Protein AF-X1RGK1-F1 (afdb_monomer_lite)

pLDDT: mean 85.8, std 3.35, range [68.06, 89.31]

InterPro domains:
  IPR032866 Prokaryotic Ubiquitin [PF14454] (1-49)

Structure (mmCIF, N/CA/C/O backbone):
data_AF-X1RGK1-F1
#
_entry.id   AF-X1RGK1-F1
#
loop_
_atom_site.group_PDB
_atom_site.id
_atom_site.type_symbol
_atom_site.label_atom_id
_atom_site.label_alt_id
_atom_site.label_comp_id
_atom_site.label_asym_id
_atom_site.label_entity_id
_atom_site.label_seq_id
_atom_site.pdbx_PDB_ins_code
_atom_site.Cartn_x
_atom_site.Cartn_y
_atom_site.Cartn_z
_atom_site.occupancy
_atom_site.B_iso_or_equiv
_atom_site.auth_seq_id
_atom_site.auth_comp_id
_atom_site.auth_asym_id
_atom_site.auth_atom_id
_atom_site.pdbx_PDB_model_num
ATOM 1 N N . MET A 1 1 ? -3.599 -18.704 -5.500 1.00 68.06 1 MET A N 1
ATOM 2 C CA . MET A 1 1 ? -2.684 -17.584 -5.222 1.00 68.06 1 MET A CA 1
ATOM 3 C C . MET A 1 1 ? -3.106 -16.366 -6.018 1.00 68.06 1 MET A C 1
ATOM 5 O O . MET A 1 1 ? -2.568 -16.098 -7.088 1.00 68.06 1 MET A O 1
ATOM 9 N N . ALA A 1 2 ? -4.106 -15.660 -5.508 1.00 78.44 2 ALA A N 1
ATOM 10 C CA . ALA A 1 2 ? -4.486 -14.328 -5.946 1.00 78.44 2 ALA A CA 1
ATOM 11 C C . ALA A 1 2 ? -3.895 -13.291 -4.979 1.00 78.44 2 ALA A C 1
ATOM 13 O O . ALA A 1 2 ? -3.776 -13.548 -3.778 1.00 78.44 2 ALA A O 1
ATOM 14 N N . ARG A 1 3 ? -3.508 -12.122 -5.502 1.00 87.12 3 ARG A N 1
ATOM 15 C CA . ARG A 1 3 ? -3.158 -10.966 -4.671 1.00 87.12 3 ARG A CA 1
ATOM 16 C C . ARG A 1 3 ? -4.371 -10.060 -4.581 1.00 87.12 3 ARG A C 1
ATOM 18 O O . ARG A 1 3 ? -4.931 -9.670 -5.603 1.00 87.12 3 ARG A O 1
ATOM 25 N N . ILE A 1 4 ? -4.783 -9.760 -3.362 1.00 87.56 4 ILE A N 1
ATOM 26 C CA . ILE A 1 4 ? -5.965 -8.955 -3.080 1.00 87.56 4 ILE A CA 1
ATOM 27 C C . ILE A 1 4 ? -5.473 -7.641 -2.496 1.00 87.56 4 ILE A C 1
ATOM 29 O O . ILE A 1 4 ? -4.772 -7.649 -1.493 1.00 87.56 4 ILE A O 1
ATOM 33 N N . PHE A 1 5 ? -5.830 -6.527 -3.122 1.00 88.81 5 PHE A N 1
ATOM 34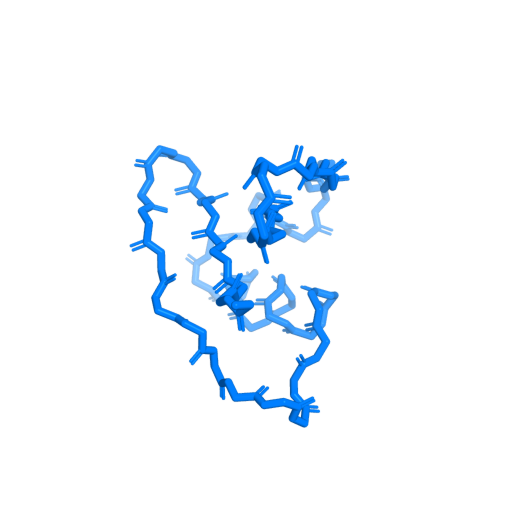 C CA . PHE A 1 5 ? -5.470 -5.199 -2.634 1.00 88.81 5 PHE A CA 1
ATOM 35 C C . PHE A 1 5 ? -6.695 -4.569 -1.984 1.00 88.81 5 PHE A C 1
ATOM 37 O O . PHE A 1 5 ? -7.743 -4.492 -2.625 1.00 88.81 5 PHE A O 1
ATOM 44 N N . ILE A 1 6 ? -6.598 -4.138 -0.729 1.00 88.12 6 ILE A N 1
ATOM 45 C CA . ILE A 1 6 ? -7.700 -3.499 -0.007 1.00 88.12 6 ILE A CA 1
ATOM 46 C C . ILE A 1 6 ? -7.292 -2.083 0.375 1.00 88.12 6 ILE A C 1
ATOM 48 O O . ILE A 1 6 ? -6.367 -1.857 1.145 1.00 88.12 6 ILE A O 1
ATOM 52 N N . VAL A 1 7 ? -8.029 -1.109 -0.142 1.00 86.44 7 VAL A N 1
ATOM 53 C CA . VAL A 1 7 ? -7.797 0.312 0.102 1.00 86.44 7 VAL A CA 1
ATOM 54 C C . VAL A 1 7 ? -9.080 0.903 0.662 1.00 86.44 7 VAL A C 1
ATOM 56 O O . VAL A 1 7 ? -10.106 0.893 -0.012 1.00 86.44 7 VAL A O 1
ATOM 59 N N . ASP A 1 8 ? -9.031 1.383 1.906 1.00 83.62 8 ASP A N 1
ATOM 60 C CA . ASP A 1 8 ? -10.180 1.979 2.609 1.00 83.62 8 ASP A CA 1
ATOM 61 C C . ASP A 1 8 ? -11.450 1.097 2.561 1.00 83.62 8 ASP A C 1
ATOM 63 O O . ASP A 1 8 ? -12.557 1.531 2.251 1.00 83.62 8 ASP A O 1
ATOM 67 N N . GLY A 1 9 ? -11.272 -0.214 2.768 1.00 83.94 9 GLY A N 1
ATOM 68 C CA . GLY A 1 9 ? -12.353 -1.207 2.695 1.00 83.94 9 GLY A CA 1
ATOM 69 C C . GLY A 1 9 ? -12.817 -1.566 1.276 1.00 83.94 9 GLY A C 1
ATOM 70 O O . GLY A 1 9 ? -13.639 -2.469 1.115 1.00 83.94 9 GLY A O 1
ATOM 71 N N . THR A 1 10 ? -12.273 -0.921 0.243 1.00 87.31 10 THR A N 1
ATOM 72 C CA . THR A 1 10 ? -12.534 -1.248 -1.161 1.00 87.31 10 THR A CA 1
ATOM 73 C C . THR A 1 10 ? -11.518 -2.265 -1.656 1.00 87.31 10 THR A C 1
ATOM 75 O O . THR A 1 10 ? -10.312 -2.055 -1.568 1.00 87.31 10 THR A O 1
ATOM 78 N N . THR A 1 11 ? -12.006 -3.376 -2.200 1.00 88.62 11 THR A N 1
ATOM 79 C CA . THR A 1 11 ? -11.167 -4.402 -2.824 1.00 88.62 11 THR A CA 1
ATOM 80 C C . THR A 1 11 ? -10.865 -4.033 -4.269 1.00 88.62 11 THR A C 1
ATOM 82 O O . THR A 1 11 ? -11.765 -3.722 -5.049 1.00 88.62 11 THR A O 1
ATOM 85 N N . TYR A 1 12 ? -9.594 -4.118 -4.635 1.00 87.19 12 TYR A N 1
ATOM 86 C CA . TYR A 1 12 ? -9.100 -3.876 -5.977 1.00 87.19 12 TYR A CA 1
ATOM 87 C C . TYR A 1 12 ? -8.605 -5.182 -6.602 1.00 87.19 12 TYR A C 1
ATOM 89 O O . TYR A 1 12 ? -8.011 -6.019 -5.912 1.00 87.19 12 TYR A O 1
ATOM 97 N N . PRO A 1 13 ? -8.855 -5.374 -7.909 1.00 83.75 13 PRO A N 1
ATOM 98 C CA . PRO A 1 13 ? -8.341 -6.525 -8.630 1.00 83.75 13 PRO A CA 1
ATOM 99 C C . PRO A 1 13 ? -6.814 -6.468 -8.706 1.00 83.75 13 PRO A C 1
ATOM 101 O O . PRO A 1 13 ? -6.231 -5.384 -8.736 1.00 83.75 13 PR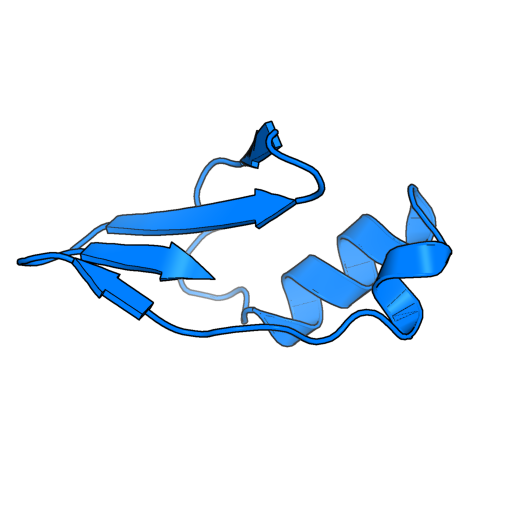O A O 1
ATOM 104 N N . ASP A 1 14 ? -6.181 -7.641 -8.783 1.00 84.56 14 ASP A N 1
ATOM 105 C CA . ASP A 1 14 ? -4.736 -7.740 -8.970 1.00 84.56 14 ASP A CA 1
ATOM 106 C C . ASP A 1 14 ? -4.324 -6.978 -10.254 1.00 84.56 14 ASP A C 1
ATOM 108 O O . ASP A 1 14 ? -4.766 -7.352 -11.347 1.00 84.56 14 ASP A O 1
ATOM 112 N N . PRO A 1 15 ? -3.487 -5.926 -10.159 1.00 83.88 15 PRO A N 1
ATOM 113 C CA . PRO A 1 15 ? -2.992 -5.169 -11.311 1.00 83.88 15 PRO A CA 1
ATOM 114 C C . PRO A 1 15 ? -2.064 -5.981 -12.234 1.00 83.88 15 PRO A C 1
ATOM 116 O O . PRO A 1 15 ? -1.666 -5.489 -13.290 1.00 83.88 15 PRO A O 1
ATOM 119 N N . GLY A 1 16 ? -1.732 -7.220 -11.868 1.00 84.25 16 GLY A N 1
ATOM 120 C CA . GLY A 1 16 ? -0.904 -8.134 -12.644 1.00 84.25 16 GLY A CA 1
ATOM 121 C C . GLY A 1 16 ? 0.486 -8.310 -12.032 1.00 84.25 16 GLY A C 1
ATOM 122 O O . GLY A 1 16 ? 0.969 -7.430 -11.315 1.00 84.25 16 GLY A O 1
ATOM 123 N N . PRO A 1 17 ? 1.151 -9.450 -12.293 1.00 84.50 17 PRO A N 1
ATOM 124 C CA . PRO A 1 17 ? 2.359 -9.890 -11.583 1.00 84.50 17 PRO A CA 1
ATOM 125 C C . PRO A 1 17 ? 3.545 -8.922 -11.689 1.00 84.50 17 PRO A C 1
ATOM 127 O O . PRO A 1 17 ? 4.410 -8.931 -10.817 1.00 84.50 17 PRO A O 1
ATOM 130 N N . ASP A 1 18 ? 3.561 -8.067 -12.711 1.00 87.00 18 ASP A N 1
ATOM 131 C CA . ASP A 1 18 ? 4.606 -7.063 -12.933 1.00 87.00 18 ASP A CA 1
ATOM 132 C C . ASP A 1 18 ? 4.484 -5.845 -12.002 1.00 87.00 18 ASP A C 1
ATOM 134 O O . ASP A 1 18 ? 5.431 -5.072 -11.858 1.00 87.00 18 ASP A O 1
ATOM 138 N N . VAL A 1 19 ? 3.328 -5.674 -11.352 1.00 87.38 19 VAL A N 1
ATOM 139 C CA . VAL A 1 19 ? 3.054 -4.561 -10.444 1.00 87.38 19 VAL A CA 1
ATOM 140 C C . VAL A 1 19 ? 3.286 -5.004 -9.005 1.00 87.38 19 VAL A C 1
ATOM 142 O O . VAL A 1 19 ? 2.712 -5.989 -8.521 1.00 87.38 19 VAL A O 1
ATOM 145 N N . THR A 1 20 ? 4.144 -4.264 -8.306 1.00 88.62 20 THR A N 1
ATOM 146 C CA . THR A 1 20 ? 4.396 -4.470 -6.877 1.00 88.62 20 THR A CA 1
ATOM 147 C C . THR A 1 20 ? 3.358 -3.729 -6.028 1.00 88.62 20 THR A C 1
ATOM 149 O O . THR A 1 20 ? 2.793 -2.732 -6.483 1.00 88.62 20 THR A O 1
ATOM 152 N N . PRO A 1 21 ? 3.127 -4.153 -4.774 1.00 85.75 21 PRO A N 1
ATOM 153 C CA . PRO A 1 21 ? 2.221 -3.451 -3.867 1.00 85.75 21 PRO A CA 1
ATOM 154 C C . PRO A 1 21 ? 2.560 -1.968 -3.678 1.00 85.75 21 PRO A C 1
ATOM 156 O O . PRO A 1 21 ? 1.671 -1.122 -3.695 1.00 85.75 21 PRO A O 1
ATOM 159 N N . ASP A 1 22 ? 3.849 -1.626 -3.618 1.00 87.12 22 ASP A N 1
ATOM 160 C CA . ASP A 1 22 ? 4.289 -0.231 -3.537 1.00 87.12 22 ASP A CA 1
ATOM 161 C C . ASP A 1 22 ? 3.962 0.565 -4.806 1.00 87.12 22 ASP A C 1
ATOM 163 O O . ASP A 1 22 ? 3.550 1.721 -4.720 1.00 87.12 22 ASP A O 1
ATOM 167 N N . GLN A 1 23 ? 4.110 -0.035 -5.992 1.00 88.88 23 GLN A N 1
ATOM 168 C CA . GLN A 1 23 ? 3.718 0.618 -7.244 1.00 88.88 23 GLN A CA 1
ATOM 169 C C . GLN A 1 23 ? 2.206 0.826 -7.301 1.00 88.88 23 GLN A C 1
ATOM 171 O O . GLN A 1 23 ? 1.761 1.920 -7.643 1.00 88.88 23 GLN A O 1
ATOM 176 N N . PHE A 1 24 ? 1.425 -0.182 -6.908 1.00 88.00 24 PHE A N 1
ATOM 177 C CA . PHE A 1 24 ? -0.026 -0.066 -6.800 1.00 88.00 24 PHE A CA 1
ATOM 178 C C . PHE A 1 24 ? -0.420 1.071 -5.846 1.00 88.00 24 PHE A C 1
ATOM 180 O O . PHE A 1 24 ? -1.228 1.928 -6.198 1.00 88.00 24 PHE A O 1
ATOM 187 N N . LYS A 1 25 ? 0.230 1.156 -4.682 1.00 87.25 25 LYS A N 1
ATOM 188 C CA . LYS A 1 25 ? 0.041 2.236 -3.711 1.00 87.25 25 LYS A CA 1
ATOM 189 C C . LYS A 1 25 ? 0.378 3.613 -4.286 1.00 87.25 25 LYS A C 1
ATOM 191 O O . LYS A 1 25 ? -0.389 4.544 -4.080 1.00 87.25 25 LYS A O 1
ATOM 196 N N . GLN A 1 26 ? 1.470 3.759 -5.041 1.00 88.00 26 GLN A N 1
ATOM 197 C CA . GLN A 1 26 ? 1.812 5.022 -5.715 1.00 88.00 26 GLN A CA 1
ATOM 198 C C . GLN A 1 26 ? 0.808 5.390 -6.818 1.00 88.00 26 GLN A C 1
ATOM 200 O O . GLN A 1 26 ? 0.459 6.559 -6.969 1.00 88.00 26 GLN A O 1
ATOM 205 N N . MET A 1 27 ? 0.300 4.406 -7.566 1.00 88.00 27 MET A N 1
ATOM 206 C CA . MET A 1 27 ? -0.762 4.626 -8.554 1.00 88.00 27 MET A CA 1
ATOM 207 C C . MET A 1 27 ? -2.050 5.103 -7.879 1.00 88.00 27 MET A C 1
ATOM 209 O O . MET A 1 27 ? -2.667 6.062 -8.341 1.00 88.00 27 MET A O 1
ATOM 213 N N . MET A 1 28 ? -2.432 4.470 -6.768 1.00 87.19 28 MET A N 1
ATOM 214 C CA . MET A 1 28 ? -3.598 4.868 -5.983 1.00 87.19 28 MET A CA 1
ATOM 215 C C . MET A 1 28 ? -3.383 6.205 -5.274 1.00 87.19 28 MET A C 1
ATOM 217 O O . MET A 1 28 ? -4.328 6.977 -5.192 1.00 87.19 28 MET A O 1
ATOM 221 N N . ALA A 1 29 ? -2.157 6.549 -4.873 1.00 88.44 29 ALA A N 1
ATOM 222 C CA . ALA A 1 29 ? -1.820 7.851 -4.299 1.00 88.44 29 ALA A CA 1
ATOM 223 C C . ALA A 1 29 ? -2.086 9.032 -5.252 1.00 88.44 29 ALA A C 1
ATOM 225 O O . ALA A 1 29 ? -2.322 10.149 -4.797 1.00 88.44 29 ALA A O 1
ATOM 226 N N . GLY A 1 30 ? -2.098 8.793 -6.569 1.00 86.06 30 GLY A N 1
ATOM 227 C CA . GLY A 1 30 ? -2.528 9.789 -7.554 1.00 86.06 30 GLY A CA 1
ATOM 228 C C . GLY A 1 30 ? -4.025 10.124 -7.485 1.00 86.06 30 GLY A C 1
ATOM 229 O O . GLY A 1 30 ? -4.421 11.214 -7.893 1.00 86.06 30 GLY A O 1
ATOM 230 N N . PHE A 1 31 ? -4.846 9.210 -6.959 1.00 84.69 31 PHE A N 1
ATOM 231 C CA . PHE A 1 31 ? -6.291 9.384 -6.769 1.00 84.69 31 PHE A CA 1
ATOM 232 C C . PHE A 1 31 ? -6.662 9.678 -5.309 1.00 84.69 31 PHE A C 1
ATOM 234 O O . PHE A 1 31 ? -7.564 10.473 -5.059 1.00 84.69 31 PHE A O 1
ATOM 241 N N . LEU A 1 32 ? -5.956 9.052 -4.368 1.00 85.44 32 LEU A N 1
ATOM 242 C CA . LEU A 1 32 ? -6.157 9.094 -2.922 1.00 85.44 32 LEU A CA 1
ATOM 243 C C . LEU A 1 32 ? -4.822 9.467 -2.251 1.00 85.44 32 LEU A C 1
ATOM 245 O O . LEU A 1 32 ? -4.047 8.579 -1.879 1.00 85.44 32 LEU A O 1
ATOM 249 N N . PRO A 1 33 ? -4.499 10.768 -2.134 1.00 85.75 33 PRO A N 1
ATOM 250 C CA . PRO A 1 33 ? -3.209 11.255 -1.636 1.00 85.75 33 PRO A CA 1
ATOM 251 C C . PRO A 1 33 ? -2.805 10.694 -0.267 1.00 85.75 33 PRO A C 1
ATOM 253 O O . PRO A 1 33 ? -1.619 10.523 0.009 1.00 85.75 33 PRO A O 1
ATOM 256 N N . GLU A 1 34 ? -3.779 10.373 0.580 1.00 84.62 34 GLU A N 1
ATOM 257 C CA . GLU A 1 34 ? -3.610 9.739 1.886 1.00 84.62 34 GLU A CA 1
ATOM 258 C C . GLU A 1 34 ? -2.851 8.406 1.816 1.00 84.62 34 GLU A C 1
ATOM 260 O O . GLU A 1 34 ? -2.111 8.057 2.741 1.00 84.62 34 GLU A O 1
ATOM 265 N N . LEU A 1 35 ? -2.944 7.695 0.689 1.00 84.25 35 LEU A N 1
ATOM 266 C CA . LEU A 1 35 ? -2.243 6.433 0.481 1.00 84.25 35 LEU A CA 1
ATOM 267 C C . LEU A 1 35 ? -0.753 6.608 0.247 1.00 84.25 35 LEU A C 1
ATOM 269 O O . LEU A 1 35 ? -0.007 5.665 0.490 1.00 84.25 35 LEU A O 1
ATOM 273 N N . ALA A 1 36 ? -0.285 7.795 -0.151 1.00 83.75 36 ALA A N 1
ATOM 274 C CA . ALA A 1 36 ? 1.146 8.059 -0.289 1.00 83.75 36 ALA A CA 1
ATOM 275 C C . ALA A 1 36 ? 1.897 7.787 1.026 1.00 83.75 36 ALA A C 1
ATOM 277 O O . ALA A 1 36 ? 3.028 7.301 1.013 1.00 83.75 36 ALA A O 1
ATOM 278 N N . THR A 1 37 ? 1.241 8.067 2.154 1.00 84.81 37 THR A N 1
ATOM 279 C CA . THR A 1 37 ? 1.782 7.904 3.509 1.00 84.81 37 THR A CA 1
ATOM 280 C C . THR A 1 37 ? 1.117 6.792 4.313 1.00 84.81 37 THR A C 1
ATOM 282 O O . THR A 1 37 ? 1.556 6.532 5.428 1.00 84.81 37 THR A O 1
ATOM 285 N N . ALA A 1 38 ? 0.070 6.148 3.790 1.00 83.00 38 ALA A N 1
ATOM 286 C CA . ALA A 1 38 ? -0.636 5.088 4.507 1.00 83.00 38 ALA A CA 1
ATOM 287 C C . ALA A 1 38 ? 0.293 3.913 4.832 1.00 83.00 38 ALA A C 1
ATOM 289 O O . ALA A 1 38 ? 1.215 3.614 4.075 1.00 83.00 38 ALA A O 1
ATOM 290 N N . GLU A 1 39 ? 0.060 3.218 5.938 1.00 82.00 39 GLU A N 1
ATOM 291 C CA . GLU A 1 39 ? 0.766 1.967 6.212 1.00 82.00 39 GLU A CA 1
ATOM 292 C C . GLU A 1 39 ? 0.172 0.847 5.356 1.00 82.00 39 GLU A C 1
ATOM 294 O O . GLU A 1 39 ? -1.040 0.763 5.181 1.00 82.00 39 GLU A O 1
ATOM 299 N N . MET A 1 40 ? 1.039 0.014 4.783 1.00 84.19 40 MET A N 1
ATOM 300 C CA . MET A 1 40 ? 0.626 -1.158 4.016 1.00 84.19 40 MET A CA 1
ATOM 301 C C . MET A 1 40 ? 0.856 -2.391 4.878 1.00 84.19 40 MET A C 1
ATOM 303 O O . MET A 1 40 ? 1.961 -2.597 5.385 1.00 84.19 40 MET A O 1
ATOM 307 N N . THR A 1 41 ? -0.178 -3.204 5.036 1.00 87.19 41 THR A N 1
ATOM 308 C CA . THR A 1 41 ? -0.12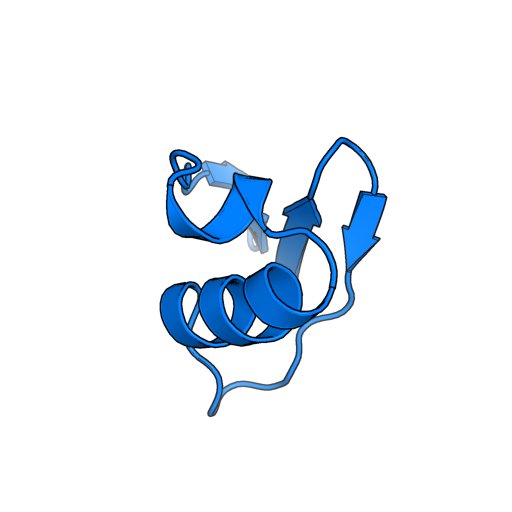9 -4.430 5.829 1.00 87.19 41 THR A CA 1
ATOM 309 C C . THR A 1 41 ? -0.242 -5.622 4.907 1.00 87.19 41 THR A C 1
ATOM 311 O O . THR A 1 41 ? -1.212 -5.745 4.173 1.00 87.19 41 THR A O 1
ATOM 314 N N . GLN A 1 42 ? 0.741 -6.515 4.964 1.00 89.12 42 GLN A N 1
ATOM 315 C CA . GLN A 1 42 ? 0.683 -7.772 4.235 1.00 89.12 42 GLN A CA 1
ATOM 316 C C . GLN A 1 42 ? 0.131 -8.869 5.146 1.00 89.12 42 GLN A C 1
ATOM 318 O O . GLN A 1 42 ? 0.737 -9.194 6.169 1.00 89.12 42 GLN A O 1
ATOM 323 N N . GLU A 1 43 ? -0.975 -9.482 4.740 1.00 89.31 43 GLU A N 1
ATOM 324 C CA . GLU A 1 43 ? -1.561 -10.641 5.408 1.00 89.31 43 GLU A CA 1
ATOM 325 C C . GLU A 1 43 ? -1.621 -11.832 4.447 1.00 89.31 43 GLU A C 1
ATOM 327 O O . GLU A 1 43 ? -1.797 -11.682 3.240 1.00 89.31 43 GLU A O 1
ATOM 332 N N . THR A 1 44 ? -1.430 -13.043 4.970 1.00 88.81 44 THR A N 1
ATOM 333 C CA . THR A 1 44 ? -1.582 -14.278 4.189 1.00 88.81 44 THR A CA 1
ATOM 334 C C . THR A 1 44 ? -2.848 -14.981 4.648 1.00 88.81 44 THR A C 1
ATOM 336 O O . THR A 1 44 ? -2.947 -15.376 5.809 1.00 88.81 44 THR A O 1
ATOM 339 N N . GLN A 1 45 ? -3.809 -15.151 3.744 1.00 83.75 45 GLN A N 1
ATOM 340 C CA . GLN A 1 45 ? -5.075 -15.816 4.023 1.00 83.75 45 GLN A CA 1
ATOM 341 C C . GLN A 1 45 ? -5.186 -17.074 3.158 1.00 83.75 45 GLN A C 1
ATOM 343 O O . GLN A 1 45 ? -5.563 -17.030 1.990 1.00 83.75 45 GLN A O 1
ATOM 348 N N . GLY A 1 46 ? -4.838 -18.223 3.742 1.00 87.00 46 GLY A N 1
ATOM 349 C CA . GLY A 1 46 ? -4.827 -19.497 3.022 1.00 87.00 46 GLY A CA 1
ATOM 350 C C . GLY A 1 46 ? -3.783 -19.506 1.904 1.00 87.00 46 GLY A C 1
ATOM 351 O O . GLY A 1 46 ? -2.587 -19.484 2.183 1.00 87.00 46 GLY A O 1
ATOM 352 N N . GLU A 1 47 ? -4.240 -19.557 0.650 1.00 83.50 47 GLU A N 1
ATOM 353 C CA . GLU A 1 47 ? -3.386 -19.504 -0.545 1.00 83.50 47 GLU A CA 1
ATOM 354 C C . GLU A 1 47 ? -3.273 -18.092 -1.147 1.00 83.50 47 GLU A C 1
ATOM 356 O O 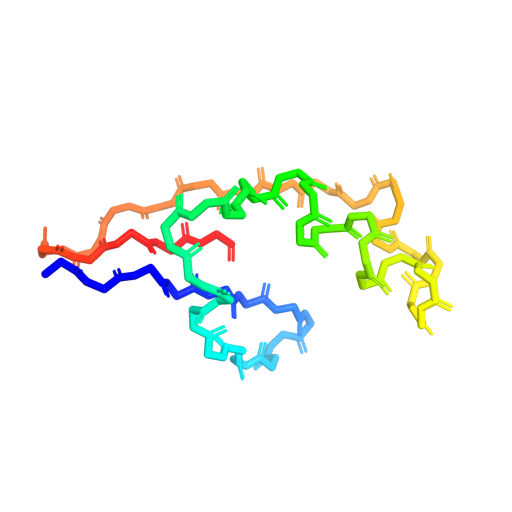. GLU A 1 47 ? -2.583 -17.922 -2.151 1.00 83.50 47 GLU A O 1
ATOM 361 N N . ASP A 1 48 ? -3.938 -17.086 -0.578 1.00 86.75 48 ASP A N 1
ATOM 362 C CA . ASP A 1 48 ? -3.976 -15.726 -1.117 1.00 86.75 48 ASP A CA 1
ATOM 363 C C . ASP A 1 48 ? -3.190 -14.746 -0.238 1.00 86.75 48 ASP A C 1
ATOM 365 O O . ASP A 1 48 ? -3.053 -14.925 0.978 1.00 86.75 48 ASP A O 1
ATOM 369 N N . THR A 1 49 ? -2.668 -13.692 -0.867 1.00 88.44 49 THR A N 1
ATOM 370 C CA . THR A 1 49 ? -1.933 -12.623 -0.181 1.00 88.44 49 THR A CA 1
ATOM 371 C C . THR A 1 49 ? -2.736 -11.338 -0.256 1.00 88.44 49 THR A C 1
ATOM 373 O O . THR A 1 49 ? -3.083 -10.887 -1.348 1.00 88.44 49 THR A O 1
ATOM 376 N N . ILE A 1 50 ? -3.012 -10.748 0.900 1.00 89.31 50 ILE A N 1
ATOM 377 C CA . ILE A 1 50 ? -3.753 -9.500 1.045 1.00 89.31 50 ILE A CA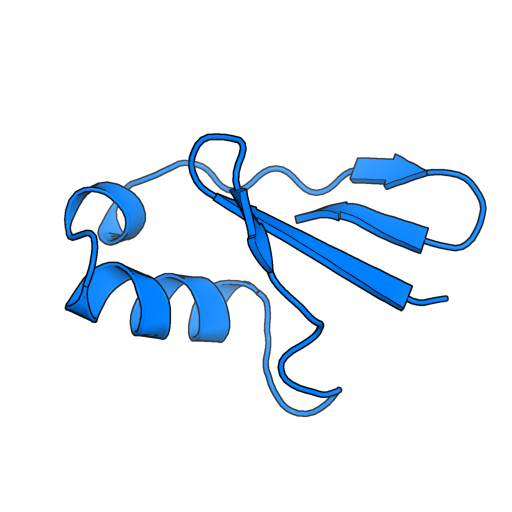 1
ATOM 378 C C . ILE A 1 50 ? -2.757 -8.372 1.330 1.00 89.31 50 ILE A C 1
ATOM 380 O O . ILE A 1 50 ? -1.847 -8.549 2.144 1.00 89.31 50 ILE A O 1
ATOM 384 N N . TYR A 1 51 ? -2.932 -7.248 0.637 1.00 86.38 51 TYR A N 1
ATOM 385 C CA . TYR A 1 51 ? -2.149 -6.017 0.751 1.00 86.38 51 TYR A CA 1
ATOM 386 C C . TYR A 1 51 ? -3.039 -4.815 1.049 1.00 86.38 51 TYR A C 1
ATOM 388 O O . TYR A 1 51 ? -4.182 -4.794 0.529 1.00 86.38 51 TYR A O 1
#

Sequence (51 aa):
MARIFIVDGTTYPDPGPDVTPDQFKQMMAGFLPELATAEMTQETQGEDTIY

Radius of gyration: 10.6 Å; chains: 1; bounding box: 17×31×19 Å

Secondary structure (DSSP, 8-state):
--EEEEETTEEE----TT--HHHHHHHHHTT-GGGGTPPP--EEETTEEE-

Organism: NCBI:txid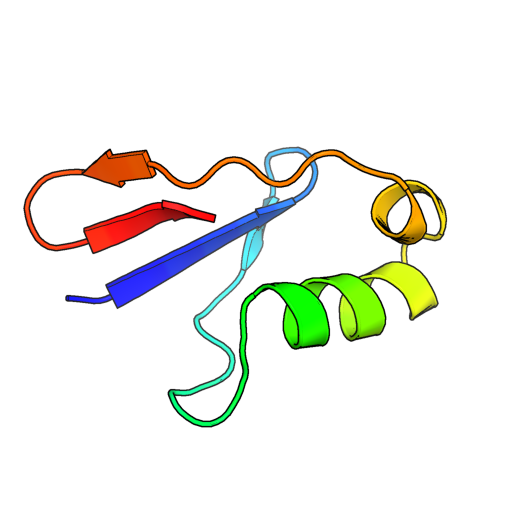412755

Foldseek 3Di:
DFEWEADPNDIDHDPDPVADPVNVLVVVCVVVVVSPPDDDDWDDDPPYIYD